Protein AF-A0A4U5NJ96-F1 (afdb_monomer)

Structure (mmCIF, N/CA/C/O backbone):
data_AF-A0A4U5NJ96-F1
#
_entry.id   AF-A0A4U5NJ96-F1
#
loop_
_atom_site.group_PDB
_atom_site.id
_atom_site.type_symbol
_atom_site.label_atom_id
_atom_site.label_alt_id
_atom_site.label_comp_id
_atom_site.label_asym_id
_atom_site.label_entity_id
_atom_site.label_seq_id
_atom_site.pdbx_PDB_ins_code
_atom_site.Cartn_x
_atom_site.Cartn_y
_atom_site.Cartn_z
_atom_site.occupancy
_atom_site.B_iso_or_equiv
_atom_site.auth_seq_id
_atom_site.auth_comp_id
_atom_site.auth_asym_id
_atom_site.auth_atom_id
_atom_site.pdbx_PDB_model_num
ATOM 1 N N . MET A 1 1 ? 37.000 -21.930 -24.060 1.00 47.69 1 MET A N 1
ATOM 2 C CA . MET A 1 1 ? 35.620 -21.740 -23.551 1.00 47.69 1 MET A CA 1
ATOM 3 C C . MET A 1 1 ? 35.619 -20.789 -22.343 1.00 47.69 1 MET A C 1
ATOM 5 O O . MET A 1 1 ? 35.329 -21.212 -21.237 1.00 47.69 1 MET A O 1
ATOM 9 N N . ARG A 1 2 ? 36.021 -19.518 -22.516 1.00 50.38 2 ARG A N 1
ATOM 10 C CA . ARG A 1 2 ? 36.144 -18.528 -21.413 1.00 50.38 2 ARG A CA 1
ATOM 11 C C . ARG A 1 2 ? 35.221 -17.305 -21.561 1.00 50.38 2 ARG A C 1
ATOM 13 O O . ARG A 1 2 ? 35.088 -16.540 -20.618 1.00 50.38 2 ARG A O 1
ATOM 20 N N . ALA A 1 3 ? 34.578 -17.132 -22.718 1.00 49.56 3 ALA A N 1
ATOM 21 C CA . ALA A 1 3 ? 33.738 -15.968 -23.020 1.00 49.56 3 ALA A CA 1
ATOM 22 C C . ALA A 1 3 ? 32.249 -16.165 -22.664 1.00 49.56 3 ALA A C 1
ATOM 24 O O . ALA A 1 3 ? 31.524 -15.189 -22.485 1.00 49.56 3 ALA A O 1
ATOM 25 N N . THR A 1 4 ? 31.790 -17.413 -22.520 1.00 52.38 4 THR A N 1
ATOM 26 C CA . THR A 1 4 ? 30.380 -17.760 -22.272 1.00 52.38 4 THR A CA 1
ATOM 27 C C . THR A 1 4 ? 29.941 -17.533 -20.824 1.00 52.38 4 THR A C 1
ATOM 29 O O . THR A 1 4 ? 28.808 -17.129 -20.587 1.00 52.38 4 THR A O 1
ATOM 32 N N . THR A 1 5 ? 30.836 -17.706 -19.848 1.00 49.25 5 THR A N 1
ATOM 33 C CA . THR A 1 5 ? 30.530 -17.495 -18.420 1.00 49.25 5 THR A CA 1
ATOM 34 C C . THR A 1 5 ? 30.370 -16.014 -18.065 1.00 49.25 5 THR A C 1
ATOM 36 O O . THR A 1 5 ? 29.587 -15.670 -17.185 1.00 49.25 5 THR A O 1
ATOM 39 N N . LEU A 1 6 ? 31.072 -15.124 -18.780 1.00 48.34 6 LEU A N 1
ATOM 40 C CA . LEU A 1 6 ? 31.002 -13.676 -18.554 1.00 48.34 6 LEU A CA 1
ATOM 41 C C . LEU A 1 6 ? 29.656 -13.085 -19.011 1.00 48.34 6 LEU A C 1
ATOM 43 O O . LEU A 1 6 ? 29.125 -12.189 -18.364 1.00 48.34 6 LEU A O 1
ATOM 47 N N . HIS A 1 7 ? 29.082 -13.617 -20.095 1.00 44.78 7 HIS A N 1
ATOM 48 C CA . HIS A 1 7 ? 27.789 -13.163 -20.617 1.00 44.78 7 HIS A CA 1
ATOM 49 C C . HIS A 1 7 ? 26.638 -13.555 -19.682 1.00 44.78 7 HIS A C 1
ATOM 51 O O . HIS A 1 7 ? 25.759 -12.739 -19.426 1.00 44.78 7 HIS A O 1
ATOM 57 N N . LEU A 1 8 ? 26.677 -14.756 -19.094 1.00 48.22 8 LEU A N 1
ATOM 58 C CA . LEU A 1 8 ? 25.673 -15.193 -18.116 1.00 48.22 8 LEU A CA 1
ATOM 59 C C . LEU A 1 8 ? 25.633 -14.290 -16.871 1.00 48.22 8 LEU A C 1
ATOM 61 O O . LEU A 1 8 ? 24.547 -13.933 -16.426 1.00 48.22 8 LEU A O 1
ATOM 65 N N . LEU A 1 9 ? 26.793 -13.852 -16.367 1.00 48.16 9 LEU A N 1
ATOM 66 C CA . LEU A 1 9 ? 26.879 -12.922 -15.231 1.00 48.16 9 LEU A CA 1
ATOM 67 C C . LEU A 1 9 ? 26.286 -11.540 -15.547 1.00 48.16 9 LEU A C 1
ATOM 69 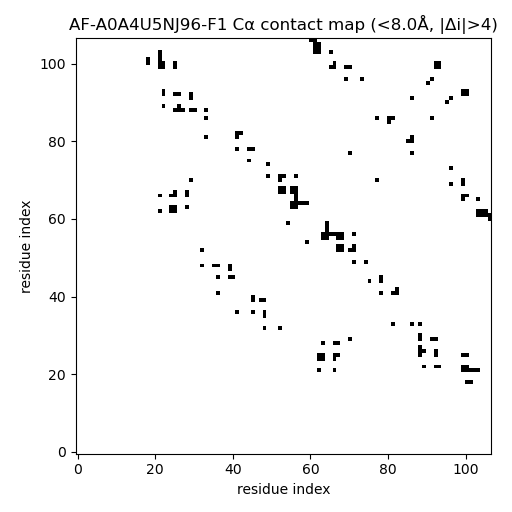O O . LEU A 1 9 ? 25.571 -10.975 -14.717 1.00 48.16 9 LEU A O 1
ATOM 73 N N . PHE A 1 10 ? 26.525 -11.011 -16.750 1.00 48.94 10 PHE A N 1
ATOM 74 C CA . PHE A 1 10 ? 25.961 -9.724 -17.172 1.00 48.94 10 PHE A CA 1
ATOM 75 C C . PHE A 1 10 ? 24.436 -9.774 -17.346 1.00 48.94 10 PHE A C 1
ATOM 77 O O . PHE A 1 10 ? 23.752 -8.843 -16.925 1.00 48.94 10 PHE A O 1
ATOM 84 N N . PHE A 1 11 ? 23.8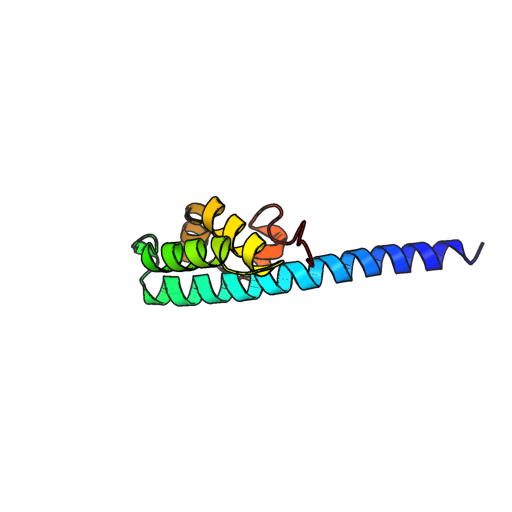87 -10.870 -17.881 1.00 44.97 11 PHE A N 1
ATOM 85 C CA . PHE A 1 11 ? 22.433 -11.044 -18.000 1.00 44.97 11 PHE A CA 1
ATOM 86 C C . PHE A 1 11 ? 21.744 -11.197 -16.635 1.00 44.97 11 PHE A C 1
ATOM 88 O O . PHE A 1 11 ? 20.679 -10.618 -16.426 1.00 44.97 11 PHE A O 1
ATOM 95 N N . THR A 1 12 ? 22.360 -11.892 -15.670 1.00 46.78 12 THR A N 1
ATOM 96 C CA . THR A 1 12 ? 21.813 -11.974 -14.303 1.00 46.78 12 THR A CA 1
ATOM 97 C C . THR A 1 12 ? 21.865 -10.635 -13.566 1.00 46.78 12 THR A C 1
ATOM 99 O O . THR A 1 12 ? 20.916 -10.292 -12.865 1.00 46.78 12 THR A O 1
ATOM 102 N N . LEU A 1 13 ? 22.928 -9.844 -13.756 1.00 42.44 13 LEU A N 1
ATOM 103 C CA . LEU A 1 13 ? 23.037 -8.514 -13.150 1.00 42.44 13 LEU A CA 1
ATOM 104 C C . LEU A 1 13 ? 22.026 -7.525 -13.744 1.00 42.44 13 LEU A C 1
ATOM 106 O O . LEU A 1 13 ? 21.453 -6.737 -13.000 1.00 42.44 13 LEU A O 1
ATOM 110 N N . PHE A 1 14 ? 21.760 -7.579 -15.051 1.00 44.97 14 PHE A N 1
ATOM 111 C CA . PHE A 1 14 ? 20.803 -6.673 -15.692 1.00 44.97 14 PHE A CA 1
ATOM 112 C C . PHE A 1 14 ? 19.361 -6.921 -15.213 1.00 44.97 14 PHE A C 1
ATOM 114 O O . PHE A 1 14 ? 18.644 -5.966 -14.923 1.00 44.97 14 PHE A O 1
ATOM 121 N N . CYS A 1 15 ? 18.966 -8.186 -15.005 1.00 42.88 15 CYS A N 1
ATOM 122 C CA . CYS A 1 15 ? 17.688 -8.519 -14.363 1.00 42.88 15 CYS A CA 1
ATOM 123 C C . CYS A 1 15 ? 17.593 -7.989 -12.920 1.00 42.88 15 CYS A C 1
ATOM 125 O O . CYS A 1 15 ? 16.548 -7.461 -12.553 1.00 42.88 15 CYS A O 1
ATOM 127 N N . LEU A 1 16 ? 18.674 -8.067 -12.132 1.00 45.38 16 LEU A N 1
ATOM 128 C CA . LEU A 1 16 ? 18.745 -7.533 -10.761 1.00 45.38 16 LEU A CA 1
ATOM 129 C C . LEU A 1 16 ? 18.647 -5.996 -10.701 1.00 45.38 16 LEU A C 1
ATOM 131 O O . LEU A 1 16 ? 18.093 -5.443 -9.751 1.00 45.38 16 LEU A O 1
ATOM 135 N N . VAL A 1 17 ? 19.160 -5.281 -11.706 1.00 48.62 17 VAL A N 1
ATOM 136 C CA . VAL A 1 17 ? 19.094 -3.807 -11.759 1.00 48.62 17 VAL A CA 1
ATOM 137 C C . VAL A 1 17 ? 17.700 -3.313 -12.182 1.00 48.62 17 VAL A C 1
ATOM 139 O O . VAL A 1 17 ? 17.227 -2.290 -11.688 1.00 48.62 17 VAL A O 1
ATOM 142 N N . SER A 1 18 ? 16.985 -4.052 -13.036 1.00 45.91 18 SER A N 1
ATOM 143 C CA . SER A 1 18 ? 15.609 -3.701 -13.427 1.00 45.91 18 SER A CA 1
ATOM 144 C C . SER A 1 18 ? 14.575 -4.024 -12.339 1.00 45.91 18 SER A C 1
ATOM 146 O O . SER A 1 18 ? 13.632 -3.257 -12.153 1.00 45.91 18 SER A O 1
ATOM 148 N N . THR A 1 19 ? 14.761 -5.106 -11.570 1.00 50.66 19 THR A N 1
ATOM 149 C CA . THR A 1 19 ? 13.893 -5.430 -10.421 1.00 50.66 19 THR A CA 1
ATOM 150 C C . THR A 1 19 ? 14.092 -4.477 -9.239 1.00 50.66 19 THR A C 1
ATOM 152 O O . THR A 1 19 ? 13.147 -4.220 -8.498 1.00 50.66 19 THR A O 1
ATOM 155 N N . THR A 1 20 ? 15.283 -3.897 -9.067 1.00 56.84 20 THR A N 1
ATOM 156 C CA . THR A 1 20 ? 15.590 -3.028 -7.914 1.00 56.84 20 THR A CA 1
ATOM 157 C C . THR A 1 20 ? 14.965 -1.634 -8.004 1.00 56.84 20 THR A C 1
ATOM 159 O O . THR A 1 20 ? 14.487 -1.129 -6.991 1.00 56.84 20 THR A O 1
ATOM 162 N N . LEU A 1 21 ? 14.897 -1.006 -9.185 1.00 55.12 21 LEU A N 1
ATOM 163 C CA . LEU A 1 21 ? 14.281 0.327 -9.327 1.00 55.12 21 LEU A CA 1
ATOM 164 C C . LEU A 1 21 ? 12.751 0.304 -9.208 1.00 55.12 21 LEU A C 1
ATOM 166 O O . LEU A 1 21 ? 12.169 1.171 -8.559 1.00 55.12 21 LEU A O 1
ATOM 170 N N . ALA A 1 22 ? 12.102 -0.693 -9.805 1.00 59.56 22 ALA A N 1
ATOM 171 C CA . ALA A 1 22 ? 10.656 -0.862 -9.718 1.00 59.56 22 ALA A CA 1
ATOM 172 C C . ALA A 1 22 ? 10.210 -1.252 -8.301 1.00 59.56 22 ALA A C 1
ATOM 174 O O . ALA A 1 22 ? 9.250 -0.683 -7.773 1.00 59.56 22 ALA A O 1
ATOM 175 N N . CYS A 1 23 ? 10.963 -2.140 -7.638 1.00 75.25 23 CYS A N 1
ATOM 176 C CA . CYS A 1 23 ? 10.727 -2.410 -6.225 1.00 75.25 23 CYS A CA 1
ATOM 177 C C . CYS A 1 23 ? 11.015 -1.200 -5.344 1.00 75.25 23 CYS A C 1
ATOM 179 O O . CYS A 1 23 ? 10.309 -1.029 -4.360 1.00 75.25 23 CYS A O 1
ATOM 181 N N . LYS A 1 24 ? 11.945 -0.305 -5.697 1.00 84.69 24 LYS A N 1
ATOM 182 C CA . LYS A 1 24 ? 12.153 0.922 -4.918 1.00 84.69 24 LYS A CA 1
ATOM 183 C C . LYS A 1 24 ? 10.883 1.778 -4.846 1.00 84.69 24 LYS A C 1
ATOM 185 O O . LYS A 1 24 ? 10.464 2.124 -3.747 1.00 84.69 24 LYS A O 1
ATOM 190 N N . ALA A 1 25 ? 10.242 2.058 -5.984 1.00 87.88 25 ALA A N 1
ATOM 191 C CA . ALA A 1 25 ? 9.003 2.840 -6.009 1.00 87.88 25 ALA A CA 1
ATOM 192 C C . ALA A 1 25 ? 7.867 2.141 -5.245 1.00 87.88 25 ALA A C 1
ATOM 194 O O . ALA A 1 25 ? 7.155 2.784 -4.481 1.00 87.88 25 ALA A O 1
ATOM 195 N N . CYS A 1 26 ? 7.725 0.819 -5.402 1.00 89.88 26 CYS A N 1
ATOM 196 C CA . CYS A 1 26 ? 6.763 0.057 -4.607 1.00 89.88 26 CYS A CA 1
ATOM 197 C C . CYS A 1 26 ? 7.042 0.176 -3.107 1.00 89.88 26 CYS A C 1
ATOM 199 O O . CYS A 1 26 ? 6.126 0.449 -2.340 1.00 89.88 26 CYS A O 1
ATOM 201 N N . ILE A 1 27 ? 8.294 -0.014 -2.685 1.00 91.38 27 ILE A N 1
ATOM 202 C CA . ILE A 1 27 ? 8.685 -0.005 -1.274 1.00 91.38 27 ILE A CA 1
ATOM 203 C C . ILE A 1 27 ? 8.427 1.369 -0.659 1.00 91.38 27 ILE A C 1
ATOM 205 O O . ILE A 1 27 ? 7.887 1.438 0.444 1.00 91.38 27 ILE A O 1
ATOM 209 N N . GLU A 1 28 ? 8.765 2.452 -1.360 1.00 92.88 28 GLU A N 1
ATOM 210 C CA . GLU A 1 28 ? 8.500 3.825 -0.915 1.00 92.88 28 GLU A CA 1
ATOM 211 C C . GLU A 1 28 ? 6.996 4.066 -0.721 1.00 92.88 28 GLU A C 1
ATOM 213 O O . GLU A 1 28 ? 6.562 4.448 0.369 1.00 92.88 28 GLU A O 1
ATOM 218 N N . GLU A 1 29 ? 6.186 3.759 -1.734 1.00 94.25 29 GLU A N 1
ATOM 219 C CA . GLU A 1 29 ? 4.735 3.965 -1.688 1.00 94.25 29 GLU A CA 1
ATOM 220 C C . GLU A 1 29 ? 4.049 3.039 -0.668 1.00 94.25 29 GLU A C 1
ATOM 222 O O . GLU A 1 29 ? 3.158 3.466 0.063 1.00 94.25 29 GLU A O 1
ATOM 227 N N . MET A 1 30 ? 4.492 1.786 -0.536 1.00 94.75 30 MET A N 1
ATOM 228 C CA . MET A 1 30 ? 3.991 0.833 0.462 1.00 94.75 30 MET A CA 1
ATOM 229 C C . MET A 1 30 ? 4.352 1.255 1.889 1.00 94.75 30 MET A C 1
ATOM 231 O O . MET A 1 30 ? 3.537 1.112 2.805 1.00 94.75 30 MET A O 1
ATOM 235 N N . THR A 1 31 ? 5.548 1.815 2.084 1.00 95.75 31 THR A N 1
ATOM 236 C CA . THR A 1 31 ? 5.967 2.395 3.368 1.00 95.75 31 THR A CA 1
ATOM 237 C C . THR A 1 31 ? 5.056 3.557 3.748 1.00 95.75 31 THR A C 1
ATOM 239 O O . THR A 1 31 ? 4.578 3.621 4.883 1.00 95.75 31 THR A O 1
ATOM 242 N N . GLU A 1 32 ? 4.755 4.435 2.793 1.00 96.50 32 GLU A N 1
ATOM 243 C CA . GLU A 1 32 ? 3.854 5.563 3.016 1.00 96.50 32 GLU A CA 1
ATOM 244 C C . GLU A 1 32 ? 2.406 5.107 3.253 1.00 96.50 32 GLU A C 1
ATOM 246 O O . G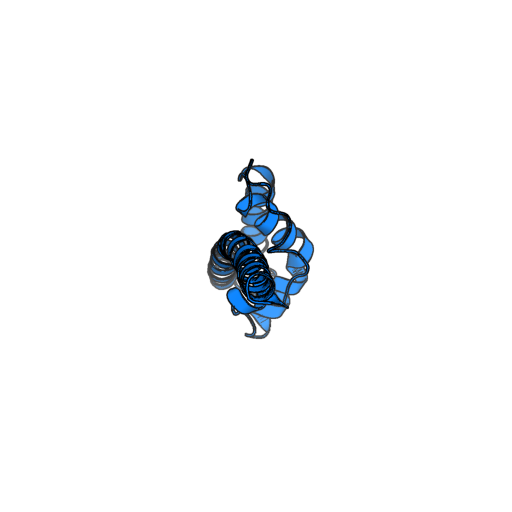LU A 1 32 ? 1.753 5.582 4.183 1.00 96.50 32 GLU A O 1
ATOM 251 N N . ALA A 1 33 ? 1.914 4.119 2.500 1.00 96.25 33 ALA A N 1
ATOM 252 C CA . ALA A 1 33 ? 0.595 3.524 2.722 1.00 96.25 33 ALA A CA 1
ATOM 253 C C . ALA A 1 33 ? 0.465 2.941 4.125 1.00 96.25 33 ALA A C 1
ATOM 255 O O . ALA A 1 33 ? -0.557 3.1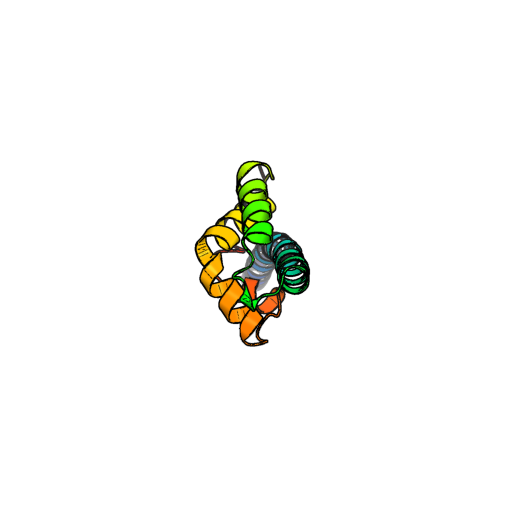38 4.784 1.00 96.25 33 ALA A O 1
ATOM 256 N N . ARG A 1 34 ? 1.505 2.248 4.596 1.00 95.81 34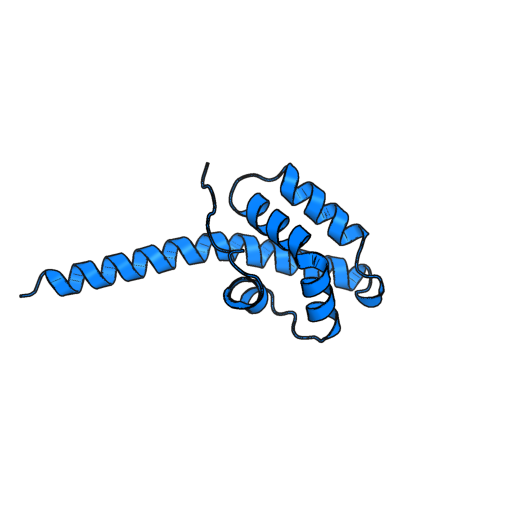 ARG A N 1
ATOM 257 C CA . ARG A 1 34 ? 1.559 1.715 5.955 1.00 95.81 34 ARG A CA 1
ATOM 258 C C . ARG A 1 34 ? 1.494 2.841 6.981 1.00 95.81 34 ARG A C 1
ATOM 260 O O . ARG A 1 34 ? 0.677 2.757 7.893 1.00 95.81 34 ARG A O 1
ATOM 267 N N . ARG A 1 35 ? 2.308 3.892 6.830 1.00 96.88 35 ARG A N 1
ATOM 268 C CA . ARG A 1 35 ? 2.322 5.048 7.742 1.00 96.88 35 ARG A CA 1
ATOM 269 C C . ARG A 1 35 ? 0.943 5.710 7.827 1.00 96.88 35 ARG A C 1
ATOM 271 O O . ARG A 1 35 ? 0.385 5.809 8.916 1.00 96.88 35 ARG A O 1
ATOM 278 N N . LEU A 1 36 ? 0.370 6.083 6.683 1.00 97.12 36 LEU A N 1
ATOM 279 C CA . LEU A 1 36 ? -0.934 6.745 6.598 1.00 97.12 36 LEU A CA 1
ATOM 280 C C . LEU A 1 36 ? -2.073 5.870 7.138 1.00 97.12 36 LEU A C 1
ATOM 282 O O . LEU A 1 36 ? -2.926 6.350 7.879 1.00 97.12 36 LEU A O 1
ATOM 286 N N . CYS A 1 37 ? -2.074 4.573 6.823 1.00 96.31 37 CYS A N 1
ATOM 287 C CA . CYS A 1 37 ? -3.118 3.659 7.282 1.00 96.31 37 CYS A CA 1
ATOM 288 C C . CYS A 1 37 ? -3.011 3.352 8.786 1.00 96.31 37 CYS A C 1
ATOM 290 O O . CYS A 1 37 ? -4.026 3.136 9.450 1.00 96.31 37 CYS A O 1
ATOM 292 N N . LEU A 1 38 ? -1.801 3.368 9.357 1.00 94.31 38 LEU A N 1
ATOM 293 C CA . LEU A 1 38 ? -1.613 3.295 10.808 1.00 94.31 38 LEU A CA 1
ATOM 294 C C . LEU A 1 38 ? -2.141 4.558 11.506 1.00 94.31 38 LEU A C 1
ATOM 296 O O . LEU A 1 38 ? -2.820 4.429 12.521 1.00 94.31 38 LEU A O 1
ATOM 300 N N . GLU A 1 39 ? -1.890 5.745 10.946 1.00 96.44 39 GLU A N 1
ATOM 301 C CA . GLU A 1 39 ? -2.422 7.022 11.453 1.00 96.44 39 GLU A CA 1
ATOM 302 C C . GLU A 1 39 ? -3.952 7.108 11.346 1.00 96.44 39 GLU A C 1
ATOM 304 O O . GLU A 1 39 ? -4.618 7.583 12.263 1.00 96.44 39 GLU A O 1
ATOM 309 N N . GLU A 1 40 ? -4.526 6.619 10.245 1.00 96.56 40 GLU A N 1
ATOM 310 C CA . GLU A 1 40 ? -5.977 6.554 10.036 1.00 96.56 40 GLU A CA 1
ATOM 311 C C . GLU A 1 40 ? -6.654 5.479 10.907 1.00 96.56 40 GLU A C 1
ATOM 313 O O . GLU A 1 40 ? -7.833 5.591 11.248 1.00 96.56 40 GLU A O 1
ATOM 318 N N . GLY A 1 41 ? -5.904 4.442 11.278 1.00 95.88 41 GLY A N 1
ATOM 319 C CA . GLY A 1 41 ? -6.380 3.278 12.010 1.00 95.88 41 GLY A CA 1
ATOM 320 C C . GLY A 1 41 ? -6.749 2.131 11.071 1.00 95.88 41 GLY A C 1
ATOM 321 O O . GLY A 1 41 ? -7.809 2.123 10.445 1.00 95.88 41 GLY A O 1
ATOM 322 N N . VAL A 1 42 ? -5.911 1.091 11.046 1.00 95.25 42 VAL A N 1
ATOM 323 C CA . VAL A 1 42 ? -6.036 -0.061 10.130 1.00 95.25 42 VAL A CA 1
ATOM 324 C C . VAL A 1 42 ? -7.388 -0.783 10.243 1.00 95.25 42 VAL A C 1
ATOM 326 O O . VAL A 1 42 ? -7.900 -1.339 9.267 1.00 95.25 42 VAL A O 1
ATOM 329 N N . SER A 1 43 ? -8.016 -0.771 11.423 1.00 94.94 43 SER A N 1
ATOM 330 C CA . SER A 1 43 ? -9.336 -1.375 11.657 1.00 94.94 43 SER A CA 1
ATOM 331 C C . SER A 1 43 ? -10.425 -0.813 10.736 1.00 94.94 43 SER A C 1
ATOM 333 O O . SER A 1 43 ? -11.308 -1.576 10.340 1.00 94.94 43 SER A O 1
ATOM 335 N N . THR A 1 44 ? -10.307 0.453 10.321 1.00 95.19 44 THR A N 1
ATOM 336 C CA . THR A 1 44 ? -11.270 1.179 9.474 1.00 95.19 44 THR A CA 1
ATOM 337 C C . THR A 1 44 ? -11.252 0.763 8.002 1.00 95.19 44 THR A C 1
ATOM 339 O O . THR A 1 44 ? -12.158 1.117 7.253 1.00 95.19 44 THR A O 1
ATOM 342 N N . GLY A 1 45 ? -10.224 0.029 7.562 1.00 94.50 45 GLY A N 1
ATOM 343 C CA . GLY A 1 45 ? -10.007 -0.247 6.139 1.00 94.50 45 GLY A CA 1
ATOM 344 C C . GLY A 1 45 ? -9.265 0.860 5.380 1.00 94.50 45 GLY A C 1
ATOM 345 O O . GLY A 1 45 ? -9.003 0.700 4.187 1.00 94.50 45 GLY A O 1
ATOM 346 N N . CYS A 1 46 ? -8.902 1.948 6.064 1.00 97.06 46 CYS A N 1
ATOM 347 C CA . CYS A 1 46 ? -8.094 3.055 5.555 1.00 97.06 46 CYS A CA 1
ATOM 348 C C . CYS A 1 46 ? -8.613 3.705 4.253 1.00 97.06 46 CYS A C 1
ATOM 350 O O . CYS A 1 46 ? -7.873 3.797 3.266 1.00 97.06 46 CYS A O 1
ATOM 352 N N . PRO A 1 47 ? -9.895 4.124 4.199 1.00 97.12 47 PRO A N 1
ATOM 353 C CA . PRO A 1 47 ? -10.486 4.723 3.003 1.00 97.12 47 PRO A CA 1
ATOM 354 C C . PRO A 1 47 ? -9.818 6.032 2.555 1.00 97.12 47 PRO A C 1
ATOM 356 O O . PRO A 1 47 ? -9.737 6.271 1.348 1.00 97.12 47 PRO A O 1
ATOM 359 N N . LYS A 1 48 ? -9.327 6.879 3.472 1.00 97.19 48 LYS A N 1
ATOM 360 C CA . LYS A 1 48 ? -8.630 8.125 3.100 1.00 97.19 48 LYS A CA 1
ATOM 361 C C . LYS A 1 48 ? -7.280 7.810 2.477 1.00 97.19 48 LYS A C 1
ATOM 363 O O . LYS A 1 48 ? -6.950 8.359 1.429 1.00 97.19 48 LYS A O 1
ATOM 368 N N . THR A 1 49 ? -6.548 6.874 3.073 1.00 97.38 49 THR A N 1
ATOM 369 C CA . THR A 1 49 ? -5.284 6.385 2.522 1.00 97.38 49 THR A CA 1
ATOM 370 C C . THR A 1 49 ? -5.501 5.798 1.126 1.00 97.38 49 THR A C 1
ATOM 372 O O . THR A 1 49 ? -4.837 6.215 0.182 1.00 97.38 49 THR A O 1
ATOM 375 N N . LEU A 1 50 ? -6.501 4.926 0.942 1.00 97.69 50 LEU A N 1
ATOM 376 C CA . LEU A 1 50 ? -6.855 4.385 -0.377 1.00 97.69 50 LEU A CA 1
ATOM 377 C C . LEU A 1 50 ? -7.127 5.489 -1.407 1.00 97.69 50 LEU A C 1
ATOM 379 O O . LEU A 1 50 ? -6.698 5.387 -2.556 1.00 97.69 50 LEU A O 1
ATOM 383 N N . GLN A 1 51 ? -7.836 6.550 -1.018 1.00 97.06 51 GLN A N 1
ATOM 384 C CA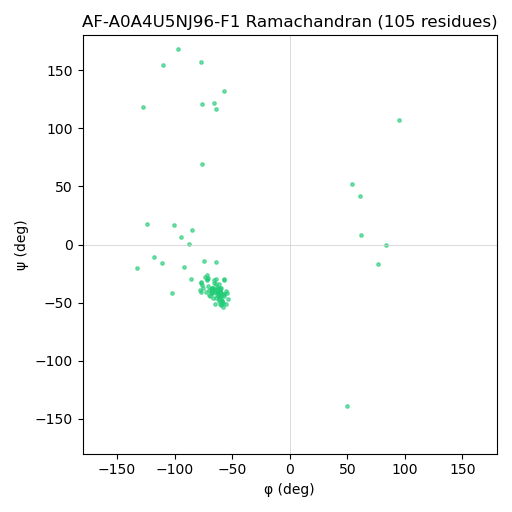 . GLN A 1 51 ? -8.124 7.666 -1.916 1.00 97.06 51 GLN A CA 1
ATOM 385 C C . GLN A 1 51 ? -6.843 8.380 -2.379 1.00 97.06 51 GLN A C 1
ATOM 387 O O . GLN A 1 51 ? -6.734 8.724 -3.559 1.00 97.06 51 GLN A O 1
ATOM 392 N N . THR A 1 52 ? -5.849 8.533 -1.500 1.00 95.56 52 THR A N 1
ATOM 393 C CA . THR A 1 52 ? -4.517 9.049 -1.857 1.00 95.56 52 THR A CA 1
ATOM 394 C C . THR A 1 52 ? -3.839 8.173 -2.913 1.00 95.56 52 THR A C 1
ATOM 396 O O . THR A 1 52 ? -3.336 8.689 -3.913 1.00 95.56 52 THR A O 1
ATOM 399 N N . PHE A 1 53 ? -3.888 6.845 -2.770 1.00 94.62 53 PHE A N 1
ATOM 400 C CA . PHE A 1 53 ? -3.272 5.929 -3.741 1.00 94.62 53 PHE A CA 1
ATOM 401 C C . PHE A 1 53 ? -4.047 5.836 -5.063 1.00 94.62 53 PHE A C 1
ATOM 403 O O . PHE A 1 53 ? -3.436 5.682 -6.122 1.00 94.62 53 PHE A O 1
ATOM 410 N N . LYS A 1 54 ? -5.369 6.051 -5.056 1.00 95.38 54 LYS A N 1
ATOM 411 C CA . LYS A 1 54 ? -6.150 6.244 -6.291 1.00 95.38 54 LYS A CA 1
ATOM 412 C C . LYS A 1 54 ? -5.681 7.475 -7.063 1.00 95.38 54 LYS A C 1
ATOM 414 O O . LYS A 1 54 ? -5.465 7.388 -8.273 1.00 95.38 54 LYS A O 1
ATOM 419 N N . PHE A 1 55 ? -5.450 8.592 -6.370 1.00 94.12 55 PHE A N 1
ATOM 420 C CA . PHE A 1 55 ? -4.856 9.781 -6.983 1.00 94.12 55 PHE A CA 1
ATOM 421 C C . PHE A 1 55 ? -3.449 9.472 -7.519 1.00 94.12 55 PHE A C 1
ATOM 423 O O . PHE A 1 55 ? -3.161 9.736 -8.685 1.00 94.12 55 PHE A O 1
ATOM 430 N N . CYS A 1 56 ? -2.603 8.812 -6.724 1.00 91.62 56 CYS A N 1
ATOM 431 C CA . CYS A 1 56 ? -1.272 8.391 -7.160 1.00 91.62 56 CYS A CA 1
ATOM 432 C C . CYS A 1 56 ? -1.304 7.564 -8.463 1.00 91.62 56 CYS A C 1
ATOM 434 O O . CYS A 1 56 ? -0.587 7.885 -9.410 1.00 91.62 56 CYS A O 1
ATOM 436 N N . SER A 1 57 ? -2.194 6.569 -8.558 1.00 90.19 57 SER A N 1
ATOM 437 C CA . SER A 1 57 ? -2.342 5.697 -9.739 1.00 90.19 57 SER A CA 1
ATOM 438 C C . SER A 1 57 ? -2.790 6.425 -11.020 1.00 90.19 57 SER A C 1
ATOM 440 O O . SER A 1 57 ? -2.670 5.892 -12.128 1.00 90.19 57 SER A O 1
ATOM 442 N N . THR A 1 58 ? -3.294 7.653 -10.875 1.00 87.75 58 THR A N 1
ATOM 443 C CA . THR A 1 58 ? -3.810 8.474 -11.977 1.00 87.75 58 THR A CA 1
ATOM 444 C C . THR A 1 58 ? -2.814 9.552 -12.401 1.00 87.75 58 THR A C 1
ATOM 446 O O . THR A 1 58 ? -2.635 9.764 -13.597 1.00 87.75 58 THR A O 1
ATOM 449 N N . TYR A 1 59 ? -2.162 10.217 -11.441 1.00 83.81 59 TYR A N 1
ATOM 450 C CA . TYR A 1 59 ? -1.408 11.453 -11.694 1.00 83.81 59 TYR A CA 1
ATOM 451 C C . TYR A 1 59 ? 0.111 11.323 -11.574 1.00 83.81 59 TYR A C 1
ATOM 453 O O . TYR A 1 59 ? 0.828 12.208 -12.039 1.00 83.81 59 TYR A O 1
ATOM 461 N N . ARG A 1 60 ? 0.633 10.258 -10.951 1.00 84.06 60 ARG A N 1
ATOM 462 C CA . ARG A 1 60 ? 2.082 10.008 -10.955 1.00 84.06 60 ARG A CA 1
ATOM 463 C C . ARG A 1 60 ? 2.509 9.428 -12.306 1.00 84.06 60 ARG A C 1
ATOM 465 O O . ARG A 1 60 ? 1.699 8.851 -13.026 1.00 84.06 60 ARG A O 1
ATOM 472 N N . GLY A 1 61 ? 3.786 9.592 -12.642 1.00 83.44 61 GLY A N 1
ATOM 473 C CA . GLY A 1 61 ? 4.415 8.983 -13.816 1.00 83.44 61 GLY A CA 1
ATOM 474 C C . GLY A 1 61 ? 5.171 7.697 -13.474 1.00 83.44 61 GLY A C 1
ATOM 475 O O . GLY A 1 61 ? 5.404 7.396 -12.299 1.00 83.44 61 GLY A O 1
ATOM 476 N N . GLY A 1 62 ? 5.552 6.957 -14.515 1.00 84.25 62 GLY A N 1
ATOM 477 C CA . GLY A 1 62 ? 6.445 5.798 -14.455 1.00 84.25 62 GLY A CA 1
ATOM 478 C C . GLY A 1 62 ? 6.103 4.742 -13.397 1.00 84.25 62 GLY A C 1
ATOM 479 O O . GLY A 1 62 ? 4.937 4.408 -13.166 1.00 84.25 62 GLY A O 1
ATOM 480 N N . CYS A 1 63 ? 7.140 4.224 -12.729 1.00 84.31 63 CYS A N 1
ATOM 481 C CA . CYS A 1 63 ? 7.033 3.159 -11.726 1.00 84.31 63 CYS A CA 1
ATOM 482 C C . CYS A 1 63 ? 6.063 3.458 -10.582 1.00 84.31 63 CYS A C 1
ATOM 484 O O . CYS A 1 63 ? 5.335 2.569 -10.145 1.00 84.3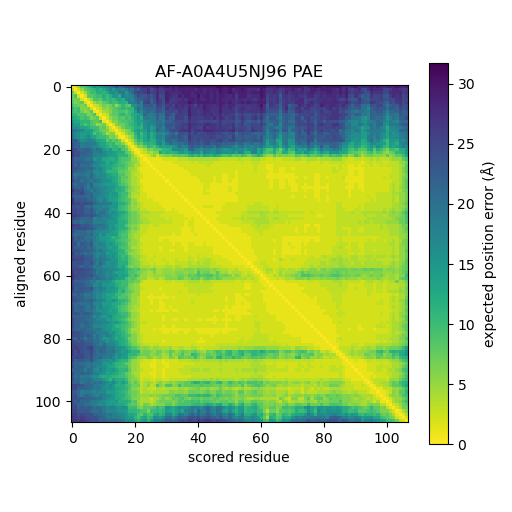1 63 CYS A O 1
ATOM 486 N N . THR A 1 64 ? 6.040 4.698 -10.093 1.00 88.31 64 THR A N 1
ATOM 487 C CA . THR A 1 64 ? 5.188 5.091 -8.966 1.00 88.31 64 THR A CA 1
ATOM 488 C C . THR A 1 64 ? 3.713 4.918 -9.312 1.00 88.31 64 THR A C 1
ATOM 490 O O . THR A 1 64 ? 2.945 4.379 -8.519 1.00 88.31 64 THR A O 1
ATOM 493 N N . ARG A 1 65 ? 3.313 5.302 -10.532 1.00 90.06 65 ARG A N 1
ATOM 494 C CA . ARG A 1 65 ? 1.937 5.119 -11.007 1.00 90.06 65 ARG A CA 1
ATOM 495 C C . ARG A 1 65 ? 1.530 3.650 -11.000 1.00 90.06 65 ARG A C 1
ATOM 497 O O . ARG A 1 65 ? 0.444 3.317 -10.526 1.00 90.06 65 ARG A O 1
ATOM 504 N N . GLN A 1 66 ? 2.397 2.792 -11.533 1.00 88.50 66 GLN A N 1
ATOM 505 C CA . GLN A 1 66 ? 2.142 1.361 -11.650 1.00 88.50 66 GLN A CA 1
ATOM 506 C C . GLN A 1 66 ? 2.076 0.701 -10.269 1.00 88.50 66 GLN A C 1
ATOM 508 O O . GLN A 1 66 ? 1.115 -0.015 -9.989 1.00 88.50 66 GLN A O 1
ATOM 513 N N . ALA A 1 67 ? 3.024 1.013 -9.381 1.00 89.56 67 ALA A N 1
ATOM 514 C CA . ALA A 1 67 ? 3.007 0.556 -7.996 1.00 89.56 67 ALA A CA 1
ATOM 515 C C . ALA A 1 67 ? 1.698 0.956 -7.302 1.00 89.56 67 ALA A C 1
ATOM 517 O O . ALA A 1 67 ? 0.980 0.097 -6.795 1.00 89.56 67 ALA A O 1
ATOM 518 N N . CYS A 1 68 ? 1.314 2.232 -7.382 1.00 91.81 68 CYS A N 1
ATOM 519 C CA . CYS A 1 68 ? 0.066 2.721 -6.805 1.00 91.81 68 CYS A CA 1
ATOM 520 C C . CYS A 1 68 ? -1.175 2.046 -7.398 1.00 91.81 68 CYS A C 1
ATOM 522 O O . CYS A 1 68 ? -2.106 1.736 -6.660 1.00 91.81 68 CYS A O 1
ATOM 524 N N . LYS A 1 69 ? -1.198 1.778 -8.708 1.00 92.00 69 LYS A N 1
ATOM 525 C CA . LYS A 1 69 ? -2.293 1.039 -9.349 1.00 92.00 69 LYS A CA 1
ATOM 526 C C . LYS A 1 69 ? -2.432 -0.364 -8.758 1.00 92.00 69 LYS A C 1
ATOM 528 O O . LYS A 1 69 ? -3.511 -0.722 -8.298 1.00 92.00 69 LYS A O 1
ATOM 533 N N . HIS A 1 70 ? -1.338 -1.118 -8.685 1.00 92.00 70 HIS A N 1
ATOM 534 C CA . HIS A 1 70 ? -1.343 -2.436 -8.051 1.00 92.00 70 HIS A CA 1
ATOM 535 C C . HIS A 1 70 ? -1.729 -2.356 -6.569 1.00 92.00 70 HIS A C 1
ATOM 537 O O . HIS A 1 70 ? -2.490 -3.187 -6.087 1.00 92.00 70 HIS A O 1
ATOM 543 N N . MET A 1 71 ? -1.277 -1.343 -5.832 1.00 93.31 71 MET A N 1
ATOM 544 C CA . MET A 1 71 ? -1.684 -1.172 -4.436 1.00 93.31 71 MET A CA 1
ATOM 545 C C . MET A 1 71 ? -3.188 -0.927 -4.291 1.00 93.31 71 MET A C 1
ATOM 547 O O . MET A 1 71 ? -3.805 -1.468 -3.377 1.00 93.31 71 MET A O 1
ATOM 551 N N . VAL A 1 72 ? -3.794 -0.156 -5.196 1.00 95.50 72 VAL A N 1
ATOM 552 C CA . VAL A 1 72 ? -5.249 0.047 -5.235 1.00 95.50 72 VAL A CA 1
ATOM 553 C C . VAL A 1 72 ? -5.972 -1.268 -5.537 1.00 95.50 72 VAL A C 1
ATOM 555 O O . VAL A 1 72 ? -6.920 -1.608 -4.829 1.00 95.50 72 VAL A O 1
ATOM 558 N N . ASP A 1 73 ? -5.502 -2.030 -6.527 1.00 94.62 73 ASP A N 1
ATOM 559 C CA . ASP A 1 73 ? -6.106 -3.309 -6.926 1.00 94.62 73 ASP A CA 1
ATOM 560 C C . ASP A 1 73 ? -6.049 -4.352 -5.792 1.00 94.62 73 ASP A C 1
ATOM 562 O O . ASP A 1 73 ? -7.000 -5.105 -5.575 1.00 94.62 73 ASP A O 1
ATOM 566 N N . TYR A 1 74 ? -4.961 -4.358 -5.016 1.00 95.06 74 TYR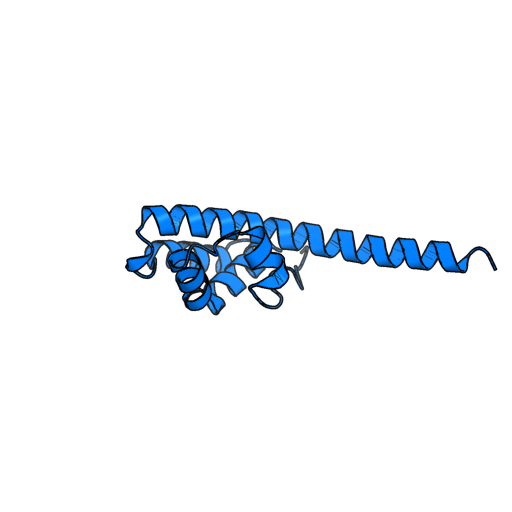 A N 1
ATOM 567 C CA . TYR A 1 74 ? -4.723 -5.292 -3.910 1.00 95.06 74 TYR A CA 1
ATOM 568 C C . TYR A 1 74 ? -5.007 -4.689 -2.523 1.00 95.06 74 TYR A C 1
ATOM 570 O O . TYR A 1 74 ? -4.593 -5.249 -1.503 1.00 95.06 74 TYR A O 1
ATOM 578 N N . TRP A 1 75 ? -5.736 -3.571 -2.441 1.00 96.12 75 TRP A N 1
ATOM 579 C CA . TRP A 1 75 ? -5.865 -2.802 -1.198 1.00 96.12 75 TRP A CA 1
ATOM 580 C C . TRP A 1 75 ? -6.415 -3.609 -0.018 1.00 96.12 75 TRP A C 1
ATOM 582 O O . TRP A 1 75 ? -5.902 -3.538 1.098 1.00 96.12 75 TRP A O 1
ATOM 592 N N . SER A 1 76 ? -7.441 -4.426 -0.256 1.00 95.44 76 SER A N 1
ATOM 593 C CA . SER A 1 76 ? -8.044 -5.265 0.787 1.00 95.44 76 SER A CA 1
ATOM 594 C C . SER A 1 76 ? -7.042 -6.263 1.382 1.00 95.44 76 SER A C 1
ATOM 596 O O . SER A 1 76 ? -7.032 -6.489 2.596 1.00 95.44 76 SER A O 1
ATOM 598 N N . TYR A 1 77 ? -6.160 -6.819 0.548 1.00 93.75 77 TYR A N 1
ATOM 599 C CA . TYR A 1 77 ? -5.076 -7.699 0.968 1.00 93.75 77 TYR A CA 1
ATOM 600 C C . TYR A 1 77 ? -3.999 -6.936 1.750 1.00 93.75 77 TYR A C 1
ATOM 602 O O . TYR A 1 77 ? -3.590 -7.392 2.818 1.00 93.75 77 TYR A O 1
ATOM 610 N N . ILE A 1 78 ? -3.606 -5.751 1.279 1.00 94.94 78 ILE A N 1
ATOM 611 C CA . ILE A 1 78 ? -2.646 -4.868 1.958 1.00 94.94 78 ILE A CA 1
ATOM 612 C C . ILE A 1 78 ? -3.132 -4.514 3.366 1.00 94.94 78 ILE A C 1
ATOM 614 O O . ILE A 1 78 ? -2.420 -4.725 4.345 1.00 94.94 78 ILE A O 1
ATOM 618 N N . VAL A 1 79 ? -4.381 -4.066 3.501 1.00 95.88 79 VAL A N 1
ATOM 619 C CA . VAL A 1 79 ? -4.975 -3.749 4.807 1.00 95.88 79 VAL A CA 1
ATOM 620 C C . VAL A 1 79 ? -5.007 -4.981 5.711 1.00 95.88 79 VAL A C 1
ATOM 622 O O . VAL A 1 79 ? -4.721 -4.879 6.903 1.00 95.88 79 VAL A O 1
ATOM 625 N N . LYS A 1 80 ? -5.328 -6.165 5.175 1.00 94.56 80 LYS A N 1
ATOM 626 C CA . LYS A 1 80 ? -5.300 -7.414 5.952 1.00 94.56 80 LYS A CA 1
ATOM 627 C C . LYS A 1 80 ? -3.892 -7.722 6.475 1.00 94.56 80 LYS A C 1
ATOM 629 O O . LYS A 1 80 ? -3.753 -8.086 7.640 1.00 94.56 80 LYS A O 1
ATOM 634 N N . ARG A 1 81 ? -2.860 -7.541 5.647 1.00 92.56 81 ARG A N 1
ATOM 635 C CA . ARG A 1 81 ? -1.445 -7.682 6.034 1.00 92.56 81 ARG A CA 1
ATOM 636 C C . ARG A 1 81 ? -1.068 -6.684 7.134 1.00 92.56 81 ARG A C 1
ATOM 638 O O . ARG A 1 81 ? -0.507 -7.084 8.150 1.00 92.56 81 ARG A O 1
ATOM 645 N N . PHE A 1 82 ? -1.502 -5.427 7.013 1.00 94.00 82 PHE A N 1
ATOM 646 C CA . PHE A 1 82 ? -1.317 -4.408 8.052 1.00 94.00 82 PHE A CA 1
ATOM 647 C C . PHE A 1 82 ? -1.969 -4.790 9.388 1.00 94.00 82 PHE A C 1
ATOM 649 O O . PHE A 1 82 ? -1.344 -4.619 10.432 1.00 94.00 82 PHE A O 1
ATOM 656 N N . LYS A 1 83 ? -3.182 -5.364 9.379 1.00 92.25 83 LYS A N 1
ATOM 657 C CA . LYS A 1 83 ? -3.861 -5.832 10.608 1.00 92.25 83 LYS A CA 1
ATOM 658 C C . LYS A 1 83 ? -3.105 -6.963 11.304 1.00 92.25 83 LYS A C 1
ATOM 660 O O . LYS A 1 83 ? -3.121 -7.036 12.527 1.00 92.25 83 LYS A O 1
ATOM 665 N N . ASN A 1 84 ? -2.454 -7.829 10.531 1.00 88.00 84 ASN A N 1
ATOM 666 C CA . ASN A 1 84 ? -1.777 -9.021 11.035 1.00 88.00 84 ASN A CA 1
ATOM 667 C C . ASN A 1 84 ? -0.326 -8.764 11.478 1.00 88.00 84 ASN A C 1
ATOM 669 O O . ASN A 1 84 ? 0.358 -9.703 11.875 1.00 88.00 84 ASN A O 1
ATOM 673 N N . GLY A 1 85 ? 0.175 -7.529 11.372 1.00 79.12 85 GLY A N 1
ATOM 674 C CA . GLY A 1 85 ? 1.559 -7.172 11.706 1.00 79.12 85 GLY A CA 1
ATOM 675 C C . GLY A 1 85 ? 2.600 -7.579 10.655 1.00 79.12 85 GLY A C 1
ATOM 676 O O . GLY A 1 85 ? 3.679 -6.990 10.623 1.00 79.12 85 GLY A O 1
ATOM 677 N N . ASP A 1 86 ? 2.262 -8.488 9.739 1.00 78.44 86 ASP A N 1
ATOM 678 C CA . ASP A 1 86 ? 3.067 -8.885 8.577 1.00 78.44 86 ASP A CA 1
ATOM 679 C C . ASP A 1 86 ? 2.993 -7.813 7.475 1.00 78.44 86 ASP A C 1
ATOM 681 O O . ASP A 1 86 ? 2.331 -7.972 6.448 1.00 78.44 86 ASP A O 1
ATOM 685 N N . SER A 1 87 ? 3.612 -6.667 7.760 1.00 83.62 87 SER A N 1
ATOM 686 C CA . SER A 1 87 ? 3.449 -5.398 7.038 1.00 83.62 87 SER A CA 1
ATOM 687 C C . SER A 1 87 ? 4.762 -4.825 6.505 1.00 83.62 87 SER A C 1
ATOM 689 O O . SER A 1 87 ? 4.826 -3.632 6.218 1.00 83.62 87 SER A O 1
ATOM 691 N N . ASP A 1 88 ? 5.813 -5.645 6.420 1.00 88.06 88 ASP A N 1
ATOM 692 C CA . ASP A 1 88 ? 7.110 -5.211 5.903 1.00 88.06 88 ASP A CA 1
ATOM 693 C C . ASP A 1 88 ? 6.993 -4.803 4.419 1.00 88.06 88 ASP A C 1
ATOM 695 O O . ASP A 1 88 ? 6.653 -5.648 3.583 1.00 88.06 88 ASP A O 1
ATOM 699 N N . PRO A 1 89 ? 7.250 -3.528 4.068 1.00 88.50 89 PRO A N 1
ATOM 700 C CA . PRO A 1 89 ? 7.054 -3.035 2.707 1.00 88.50 89 PRO A CA 1
ATOM 701 C C . PRO A 1 89 ? 7.891 -3.769 1.655 1.00 88.50 89 PRO A C 1
ATOM 703 O O . PRO A 1 89 ? 7.388 -4.025 0.563 1.00 88.50 89 PRO A O 1
ATOM 706 N N . ALA A 1 90 ? 9.132 -4.152 1.983 1.00 86.06 90 ALA A N 1
ATOM 707 C CA . ALA A 1 90 ? 10.003 -4.896 1.074 1.00 86.06 90 ALA A CA 1
ATOM 708 C C . ALA A 1 90 ? 9.429 -6.281 0.769 1.00 86.06 90 ALA A C 1
ATOM 710 O O . ALA A 1 90 ? 9.197 -6.605 -0.394 1.00 86.06 90 ALA A O 1
ATOM 711 N N . ASN A 1 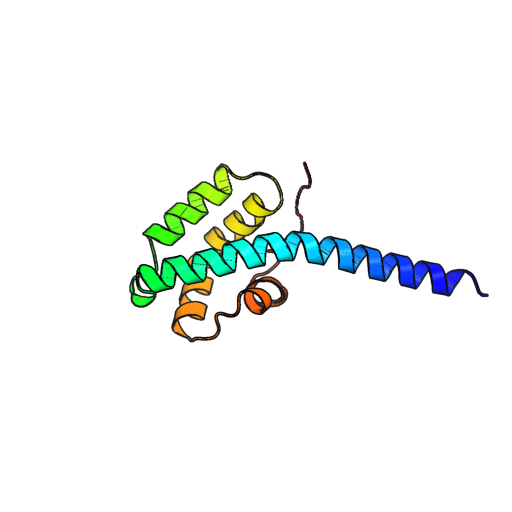91 ? 9.070 -7.047 1.800 1.00 84.19 91 ASN A N 1
ATOM 712 C CA . ASN A 1 91 ? 8.425 -8.348 1.640 1.00 84.19 91 ASN A CA 1
ATOM 713 C C . ASN A 1 91 ? 7.122 -8.257 0.827 1.00 84.19 91 ASN A C 1
ATOM 715 O O . ASN A 1 91 ? 6.883 -9.060 -0.080 1.00 84.19 91 ASN A O 1
ATOM 719 N N . MET A 1 92 ? 6.283 -7.257 1.117 1.00 86.62 92 MET A N 1
ATOM 720 C CA . MET A 1 92 ? 5.020 -7.057 0.406 1.00 86.62 92 MET A CA 1
ATOM 721 C C . MET A 1 92 ? 5.228 -6.754 -1.081 1.00 86.62 92 MET A C 1
ATOM 723 O O . MET A 1 92 ? 4.464 -7.255 -1.906 1.00 86.62 92 MET A O 1
ATOM 727 N N . CYS A 1 93 ? 6.259 -5.982 -1.421 1.00 86.31 93 CYS A N 1
ATOM 728 C CA . CYS A 1 93 ? 6.591 -5.626 -2.796 1.00 86.31 93 CYS A CA 1
ATOM 729 C C . CYS A 1 93 ? 7.291 -6.753 -3.566 1.00 86.31 93 CYS A C 1
ATOM 731 O O . CYS A 1 93 ? 6.972 -6.989 -4.727 1.00 86.31 93 CYS A O 1
ATOM 733 N N . GLU A 1 94 ? 8.219 -7.468 -2.935 1.00 80.56 94 GLU A N 1
ATOM 734 C CA . GLU A 1 94 ? 9.015 -8.506 -3.600 1.00 80.56 94 GLU A CA 1
ATOM 735 C C . GLU A 1 94 ? 8.235 -9.811 -3.791 1.00 80.56 94 GLU A C 1
ATOM 737 O O . GLU A 1 94 ? 8.348 -10.462 -4.829 1.00 80.56 94 GLU A O 1
ATOM 742 N N . CYS A 1 95 ? 7.428 -10.190 -2.797 1.00 73.81 95 CYS A N 1
ATOM 743 C CA . CYS A 1 95 ? 6.810 -11.517 -2.732 1.00 73.81 95 CYS A CA 1
ATOM 744 C C . CYS A 1 95 ? 5.309 -11.478 -2.418 1.00 73.81 95 CYS A C 1
ATOM 746 O O . CYS A 1 95 ? 4.602 -12.460 -2.646 1.00 73.81 95 CYS A O 1
ATOM 748 N N . GLY A 1 96 ? 4.810 -10.377 -1.851 1.00 76.31 96 GLY A N 1
ATOM 749 C CA . GLY A 1 96 ? 3.447 -10.296 -1.330 1.00 76.31 96 GLY A CA 1
ATOM 750 C C . GLY A 1 96 ? 2.383 -9.914 -2.356 1.00 76.31 96 GLY A C 1
ATOM 751 O O . GLY A 1 96 ? 1.236 -10.328 -2.187 1.00 76.31 96 GLY A O 1
ATOM 752 N N . ILE A 1 97 ? 2.734 -9.135 -3.382 1.00 80.81 97 ILE A N 1
ATOM 753 C CA . ILE A 1 97 ? 1.802 -8.635 -4.399 1.00 80.81 97 ILE A CA 1
ATOM 754 C C . ILE A 1 97 ? 2.341 -8.981 -5.793 1.00 80.81 97 ILE A C 1
ATOM 756 O O . ILE A 1 97 ? 3.413 -8.507 -6.170 1.00 80.81 97 ILE A O 1
ATOM 760 N N . PRO A 1 98 ? 1.609 -9.780 -6.591 1.00 78.12 98 PRO A N 1
ATOM 761 C CA . PRO A 1 98 ? 2.059 -10.183 -7.916 1.00 78.12 98 PRO A CA 1
ATOM 762 C C . PRO A 1 98 ? 2.357 -8.987 -8.823 1.00 78.12 98 PRO A C 1
ATOM 764 O O . PRO A 1 98 ? 1.531 -8.086 -8.971 1.00 78.12 98 PRO A O 1
ATOM 767 N N . TYR A 1 99 ? 3.516 -9.030 -9.481 1.00 75.56 99 TYR A N 1
ATOM 768 C CA . TYR A 1 99 ? 3.919 -8.101 -10.542 1.00 75.56 99 TYR A CA 1
ATOM 769 C C . TYR A 1 99 ? 4.036 -6.623 -10.145 1.00 75.56 99 TYR A C 1
ATOM 771 O O . TYR A 1 99 ? 4.277 -5.798 -11.020 1.00 75.56 99 TYR A O 1
ATOM 779 N N . ILE A 1 100 ? 3.939 -6.272 -8.859 1.00 77.50 100 ILE A N 1
ATOM 780 C CA . ILE A 1 100 ? 3.980 -4.867 -8.423 1.00 77.50 100 ILE A CA 1
ATOM 781 C C . ILE A 1 100 ? 5.328 -4.186 -8.712 1.00 77.50 100 ILE A C 1
ATOM 783 O O . ILE A 1 100 ? 5.367 -2.989 -8.979 1.00 77.50 100 ILE A O 1
ATOM 787 N N . CYS A 1 101 ? 6.417 -4.961 -8.718 1.00 76.25 101 CYS A N 1
ATOM 788 C CA . CYS A 1 101 ? 7.752 -4.520 -9.125 1.00 76.25 101 CYS A CA 1
ATOM 789 C C . CYS A 1 101 ? 8.083 -4.820 -10.598 1.00 76.25 101 CYS A C 1
ATOM 791 O O . CYS A 1 101 ? 9.231 -4.673 -11.009 1.00 76.25 101 CYS A O 1
ATOM 793 N N . HIS A 1 102 ? 7.140 -5.311 -11.400 1.00 69.31 102 HIS A N 1
ATOM 794 C CA . HIS A 1 102 ? 7.390 -5.668 -12.795 1.00 69.31 102 HIS A CA 1
ATOM 795 C C . HIS A 1 102 ? 6.686 -4.679 -13.732 1.00 69.31 102 HIS A C 1
ATOM 797 O O . HIS A 1 102 ? 5.678 -4.078 -13.374 1.00 69.31 102 HIS A O 1
ATOM 803 N N . ASN A 1 103 ? 7.206 -4.523 -14.954 1.00 61.84 103 ASN A N 1
ATOM 804 C CA . ASN A 1 103 ? 6.612 -3.686 -16.006 1.00 61.84 103 ASN A CA 1
ATOM 805 C C . ASN A 1 103 ? 6.488 -2.193 -15.658 1.00 61.84 103 ASN A C 1
ATOM 807 O O . ASN A 1 103 ? 5.485 -1.554 -15.976 1.00 61.84 103 ASN A O 1
ATOM 811 N N . CYS A 1 104 ? 7.516 -1.616 -15.037 1.00 69.19 104 CYS A N 1
ATOM 812 C CA . CYS A 1 104 ? 7.644 -0.166 -15.046 1.00 69.19 104 CYS A CA 1
ATOM 813 C C . CYS A 1 104 ? 7.907 0.332 -16.464 1.00 69.19 104 CYS A C 1
ATOM 815 O O . CYS A 1 104 ? 8.928 -0.015 -17.058 1.00 69.19 104 CYS A O 1
ATOM 817 N N . ASP A 1 105 ? 7.031 1.198 -16.958 1.00 57.25 105 ASP A N 1
ATOM 818 C CA . ASP A 1 105 ? 7.367 2.048 -18.089 1.00 57.25 105 ASP A CA 1
ATOM 819 C C . ASP A 1 105 ? 8.278 3.172 -17.575 1.00 57.25 105 ASP A C 1
ATOM 821 O O . ASP A 1 105 ? 7.915 3.902 -16.649 1.00 57.25 105 ASP A O 1
ATOM 825 N N . TYR A 1 106 ? 9.491 3.274 -18.118 1.00 54.91 106 TYR A N 1
ATOM 826 C CA . TYR A 1 106 ? 10.453 4.338 -17.783 1.00 54.91 106 TYR A CA 1
ATOM 827 C C . TYR A 1 106 ? 10.212 5.619 -18.602 1.00 54.91 106 TYR A C 1
ATOM 829 O O . TYR A 1 106 ? 11.074 6.496 -18.638 1.00 54.91 106 TYR A O 1
ATOM 837 N N . SER A 1 107 ? 9.064 5.685 -19.281 1.00 47.78 107 SER A N 1
ATOM 838 C CA . SER A 1 107 ? 8.606 6.784 -20.133 1.00 47.78 107 SER A CA 1
ATOM 839 C C . SER A 1 107 ? 8.264 8.044 -19.347 1.00 47.78 107 SER A C 1
ATOM 841 O O . SER A 1 107 ? 7.472 7.918 -18.379 1.00 47.78 107 SER A O 1
#

Secondary structure (DSSP, 8-state):
--SHHHHHHHHHHHHHHHHHHHHHHHHHHHHHHHHHHHHH-GGGT-HHHHHHHHHHHHH--HHHHHHHHHHHHTHHHHHHHHHTS---HHHIIIIISTTTTS-----

Mean predicted aligned error: 9.02 Å

Organism: Steinernema carpocapsae (NCBI:txid34508)

Sequence (107 aa):
MRATTLHLLFFTLFCLVSTTLACKACIEEMTEARRLCLEEGVSTGCPKTLQTFKFCSTYRGGCTRQACKHMVDYWSYIVKRFKNGDSDPANMCECGIPYICHNCDYS

Foldseek 3Di:
DPPVVVVVVVVVVVVVVLLVVLLVLQLVLLVVLLVQCVVVPLVVLNPVSLVVLVCQLPPPAWSNNLSSVQCNVCSSVQSVCSVVVVRRSSCCSPPVGPQSSHDTDPD

pLDDT: mean 80.01, std 18.43, range [42.44, 97.69]

Solvent-accessible surface area (backbone atoms only — not comparable to full-atom values): 5707 Å² total; per-residue (Å²): 142,77,70,68,68,58,52,54,54,52,55,57,50,52,54,54,56,57,45,49,58,23,32,45,36,23,26,53,53,42,44,48,50,50,53,47,19,59,74,70,33,49,90,75,66,24,64,69,47,51,52,53,31,52,48,35,38,69,72,46,64,36,35,46,11,52,18,26,40,46,48,56,78,42,36,73,58,52,43,50,29,52,70,68,68,67,54,56,32,61,57,38,34,76,74,64,38,90,64,36,30,50,86,55,51,92,108

Radius of gyration: 16.3 Å; Cα contacts (8 Å, |Δi|>4): 109; chains: 1; bounding box: 47×33×36 Å